Protein AF-A0ABD3W4B6-F1 (afdb_monomer_lite)

Sequence (86 aa):
MEYLAVYLTEVQVTAIDIIMEYLEVYLTEVRVTAIDIIME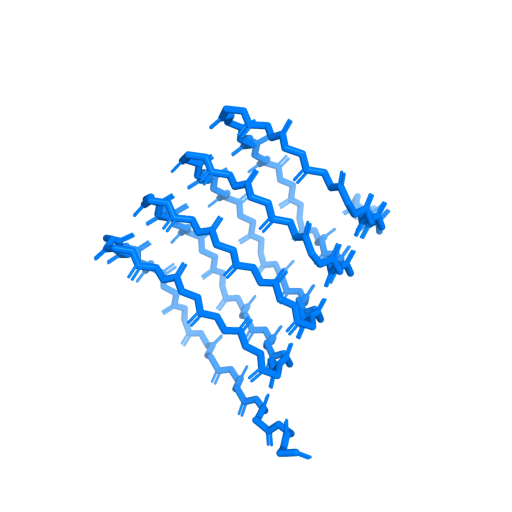YLAVYLTELRVTAIDIIMEYLAVHLTELRVTDIDIIMEYLAVYLTE

Radius of gyration: 11.94 Å; chains: 1; bounding box: 30×32×28 Å

Foldseek 3Di:
DDEDEEEDACEEDAEAEDDDAYYEYEYHNYEYAEYEEEYAEYEYEYAEYAYAEYDYEYAYYAYEYAYYHYNYYDYHYNYDHYHYDD

Secondary structure (DSSP, 8-state):
--EEEEEEES-EEEEEEEEEEEEEEEEESEEEEEEEEEEEEEEEEEEEEEEEEEEEEEEEEEEEEEEEEEEEEEEEEEEEEEEE--

Organism: Sinanodonta woodiana (NCBI:txid1069815)

Structure (mmCIF, N/CA/C/O backbone):
data_AF-A0ABD3W4B6-F1
#
_entry.id   AF-A0ABD3W4B6-F1
#
loop_
_atom_site.group_PDB
_atom_site.id
_atom_site.type_symbol
_atom_site.label_atom_id
_atom_site.label_alt_id
_atom_site.label_comp_id
_atom_site.label_asym_id
_atom_site.label_entity_id
_atom_site.label_seq_id
_atom_site.pdbx_PDB_ins_code
_atom_site.Cartn_x
_atom_site.Cartn_y
_atom_site.Cartn_z
_atom_site.occupancy
_atom_site.B_iso_or_equiv
_atom_site.auth_seq_id
_atom_site.auth_comp_id
_atom_site.auth_asym_id
_atom_site.auth_atom_id
_atom_site.pdbx_PDB_model_num
ATOM 1 N N . MET A 1 1 ? 9.022 20.230 -3.641 1.00 61.19 1 MET A N 1
ATOM 2 C CA . MET A 1 1 ? 8.006 19.793 -2.672 1.00 61.19 1 MET A CA 1
ATOM 3 C C . MET A 1 1 ? 6.658 19.700 -3.348 1.00 61.19 1 MET A C 1
ATOM 5 O O . MET A 1 1 ? 5.824 20.601 -3.266 1.00 61.19 1 MET A O 1
ATOM 9 N N . GLU A 1 2 ? 6.507 18.606 -4.083 1.00 80.69 2 GLU A N 1
ATOM 10 C CA . GLU A 1 2 ? 5.233 18.157 -4.631 1.00 80.69 2 GLU A CA 1
ATOM 11 C C . GLU A 1 2 ? 4.615 17.200 -3.610 1.00 80.69 2 GLU A C 1
ATOM 13 O O . GLU A 1 2 ? 5.237 16.216 -3.217 1.00 80.69 2 GLU A O 1
ATOM 18 N N . TYR A 1 3 ? 3.417 17.533 -3.137 1.00 88.75 3 TYR A N 1
ATOM 19 C CA . TYR A 1 3 ? 2.645 16.711 -2.211 1.00 88.75 3 TYR A CA 1
ATOM 20 C C . TYR A 1 3 ? 1.299 16.395 -2.850 1.00 88.75 3 TYR A C 1
ATOM 22 O O . TYR A 1 3 ? 0.651 17.282 -3.415 1.00 88.75 3 TYR A O 1
ATOM 30 N N . LEU A 1 4 ? 0.873 15.143 -2.728 1.00 90.88 4 LEU A N 1
ATOM 31 C CA . LEU A 1 4 ? -0.419 14.667 -3.197 1.00 90.88 4 LEU A CA 1
ATOM 32 C C . LEU A 1 4 ? -1.080 13.861 -2.087 1.00 90.88 4 LEU A C 1
ATOM 34 O O . LEU A 1 4 ? -0.453 13.009 -1.464 1.00 90.88 4 LEU A O 1
ATOM 38 N N . ALA A 1 5 ? -2.371 14.110 -1.897 1.00 92.94 5 ALA A N 1
ATOM 39 C CA . ALA A 1 5 ? -3.237 13.252 -1.110 1.00 92.94 5 ALA A CA 1
ATOM 40 C C . ALA A 1 5 ? -4.234 12.563 -2.047 1.00 92.94 5 ALA A C 1
ATOM 42 O O . ALA A 1 5 ? -4.919 13.230 -2.828 1.00 92.94 5 ALA A O 1
ATOM 43 N N . VAL A 1 6 ? -4.321 11.238 -1.965 1.00 90.06 6 VAL A N 1
ATOM 44 C CA . VAL A 1 6 ? -5.212 10.410 -2.782 1.00 90.06 6 VAL A CA 1
ATOM 45 C C . VAL A 1 6 ? -6.231 9.719 -1.884 1.00 90.06 6 VAL A C 1
ATOM 47 O O . VAL A 1 6 ? -5.871 9.071 -0.906 1.00 90.06 6 VAL A O 1
ATOM 50 N N . TYR A 1 7 ? -7.506 9.825 -2.254 1.00 93.38 7 TYR A N 1
ATOM 51 C CA . TYR A 1 7 ? -8.622 9.182 -1.564 1.00 93.38 7 TYR A CA 1
ATOM 52 C C . TYR A 1 7 ? -9.369 8.306 -2.561 1.00 93.38 7 TYR A C 1
ATOM 54 O O . TYR A 1 7 ? -9.907 8.819 -3.544 1.00 93.38 7 TYR A O 1
ATOM 62 N N . LEU A 1 8 ? -9.396 6.996 -2.322 1.00 89.06 8 LEU A N 1
ATOM 63 C CA . LEU A 1 8 ? -10.100 6.039 -3.170 1.00 89.06 8 LEU A CA 1
ATOM 64 C C . LEU A 1 8 ? -11.055 5.200 -2.326 1.00 89.06 8 LEU A C 1
ATOM 66 O O . LEU A 1 8 ? -10.685 4.639 -1.295 1.00 89.06 8 LEU A O 1
ATOM 70 N N . THR A 1 9 ? -12.283 5.081 -2.811 1.00 93.31 9 THR A N 1
ATOM 71 C CA . THR A 1 9 ? -13.331 4.265 -2.201 1.00 93.31 9 THR A CA 1
ATOM 72 C C . THR A 1 9 ? -13.966 3.414 -3.289 1.00 93.31 9 THR A C 1
ATOM 74 O O . THR A 1 9 ? -14.312 3.947 -4.342 1.00 93.31 9 THR A O 1
ATOM 77 N N . GLU A 1 10 ? -14.086 2.106 -3.050 1.00 94.25 10 GLU A N 1
ATOM 78 C CA . GLU A 1 10 ? -14.730 1.151 -3.969 1.00 94.25 10 GLU A CA 1
ATOM 79 C C . GLU A 1 10 ? -14.105 1.139 -5.381 1.00 94.25 10 GLU A C 1
ATOM 81 O O . GLU A 1 10 ? -14.786 1.055 -6.406 1.00 94.25 10 GLU A O 1
ATOM 86 N N . VAL A 1 11 ? -12.775 1.229 -5.453 1.00 90.62 11 VAL A N 1
ATOM 87 C CA . VAL A 1 11 ? -12.048 1.327 -6.726 1.00 90.62 11 VAL A CA 1
ATOM 88 C C . VAL A 1 11 ? -11.531 -0.033 -7.182 1.00 90.62 11 VAL A C 1
ATOM 90 O O . VAL A 1 11 ? -10.938 -0.790 -6.413 1.00 90.62 11 VAL A O 1
ATOM 93 N N . GLN A 1 12 ? -11.703 -0.316 -8.475 1.00 94.00 12 GLN A N 1
ATOM 94 C CA . GLN A 1 12 ? -11.044 -1.426 -9.158 1.00 94.00 12 GLN A CA 1
ATOM 95 C C . GLN A 1 12 ? -10.241 -0.890 -10.336 1.00 94.00 12 GLN A C 1
ATOM 97 O O . GLN A 1 12 ? -10.806 -0.355 -11.290 1.00 94.00 12 GLN A O 1
ATOM 102 N N . VAL A 1 13 ? -8.923 -1.041 -10.271 1.00 91.75 13 VAL A N 1
ATOM 103 C CA . VAL A 1 13 ? -8.009 -0.623 -11.337 1.00 91.75 13 VAL A CA 1
ATOM 104 C C . VAL A 1 13 ? -7.032 -1.739 -11.661 1.00 91.75 13 VAL A C 1
ATOM 106 O O . VAL A 1 13 ? -6.765 -2.626 -10.853 1.00 91.75 13 VAL A O 1
ATOM 109 N N . THR A 1 14 ? -6.516 -1.734 -12.886 1.00 95.31 14 THR A N 1
ATOM 110 C CA . THR A 1 14 ? -5.520 -2.730 -13.292 1.00 95.31 14 THR A CA 1
ATOM 111 C C . THR A 1 14 ? -4.149 -2.378 -12.729 1.00 95.31 14 THR A C 1
ATOM 113 O O . THR A 1 14 ? -3.530 -3.221 -12.090 1.00 95.31 14 THR A O 1
ATOM 116 N N . ALA A 1 15 ? -3.710 -1.135 -12.902 1.00 92.62 15 ALA A N 1
ATOM 117 C CA . ALA A 1 15 ? -2.386 -0.693 -12.490 1.00 92.62 15 ALA A CA 1
ATOM 118 C C . ALA A 1 15 ? -2.439 0.695 -11.843 1.00 92.62 15 ALA A C 1
ATOM 120 O O . ALA A 1 15 ? -3.328 1.493 -12.160 1.00 92.62 15 ALA A O 1
ATOM 121 N N . ILE A 1 16 ? -1.485 0.953 -10.953 1.00 91.06 16 ILE A N 1
ATOM 122 C CA . ILE A 1 16 ? -1.180 2.264 -10.381 1.00 91.06 16 ILE A CA 1
ATOM 123 C C . ILE A 1 16 ? 0.333 2.448 -10.476 1.00 91.06 16 ILE A C 1
ATOM 125 O O . ILE A 1 16 ? 1.060 1.643 -9.904 1.00 91.06 16 ILE A O 1
ATOM 129 N N . ASP A 1 17 ? 0.762 3.528 -11.130 1.00 93.25 17 ASP A N 1
ATOM 130 C CA . ASP A 1 17 ? 2.171 3.905 -11.260 1.00 93.25 17 ASP A CA 1
ATOM 131 C C . ASP A 1 17 ? 2.358 5.320 -10.700 1.00 93.25 17 ASP A C 1
ATOM 133 O O . ASP A 1 17 ? 1.654 6.249 -11.117 1.00 93.25 17 ASP A O 1
ATOM 137 N N . ILE A 1 18 ? 3.273 5.500 -9.744 1.00 90.81 18 ILE A N 1
ATOM 138 C CA . ILE A 1 18 ? 3.493 6.797 -9.087 1.00 90.81 18 ILE A CA 1
ATOM 139 C C . ILE A 1 18 ? 4.986 7.100 -8.948 1.00 90.81 18 ILE A C 1
ATOM 141 O O . ILE A 1 18 ? 5.748 6.297 -8.421 1.00 90.81 18 ILE A O 1
ATOM 145 N N . ILE A 1 19 ? 5.380 8.313 -9.352 1.00 93.00 19 ILE A N 1
ATOM 146 C CA . ILE A 1 19 ? 6.715 8.875 -9.116 1.00 93.00 19 ILE A CA 1
ATOM 147 C C . ILE A 1 19 ? 6.549 10.290 -8.562 1.00 93.00 19 ILE A C 1
ATOM 149 O O . ILE A 1 19 ? 6.092 11.172 -9.289 1.00 93.00 19 ILE A O 1
ATOM 153 N N . MET A 1 20 ? 6.888 10.510 -7.290 1.00 89.88 20 MET A N 1
ATOM 154 C CA . MET A 1 20 ? 6.806 11.831 -6.646 1.00 89.88 20 MET A CA 1
ATOM 155 C C . MET A 1 20 ? 7.571 11.882 -5.314 1.00 89.88 20 MET A C 1
ATOM 157 O O . MET A 1 20 ? 8.020 10.856 -4.837 1.00 89.88 20 MET A O 1
ATOM 161 N N . GLU A 1 21 ? 7.717 13.054 -4.688 1.00 92.06 21 GLU A N 1
ATOM 162 C CA . GLU A 1 21 ? 8.432 13.170 -3.401 1.00 92.06 21 GLU A CA 1
ATOM 163 C C . GLU A 1 21 ? 7.581 12.675 -2.211 1.00 92.06 21 GLU A C 1
ATOM 165 O O . GLU A 1 21 ? 8.018 11.797 -1.468 1.00 92.06 21 GLU A O 1
ATOM 170 N N . TYR A 1 22 ? 6.358 13.204 -2.046 1.00 93.75 22 TYR A N 1
ATOM 171 C CA . TYR A 1 22 ? 5.504 12.938 -0.877 1.00 93.75 22 TYR A CA 1
ATOM 172 C C . TYR A 1 22 ? 4.091 12.515 -1.276 1.00 93.75 22 TYR A C 1
ATOM 174 O O . TYR A 1 22 ? 3.351 13.306 -1.867 1.00 93.75 22 TYR A O 1
ATOM 182 N N . LEU A 1 23 ? 3.676 11.315 -0.870 1.00 92.38 23 LEU A N 1
ATOM 183 C CA . LEU A 1 23 ? 2.320 10.820 -1.093 1.00 92.38 23 LEU A CA 1
ATOM 184 C C . LEU A 1 23 ? 1.645 10.406 0.213 1.00 92.38 23 LEU A C 1
ATOM 186 O O . LEU A 1 23 ? 2.208 9.692 1.04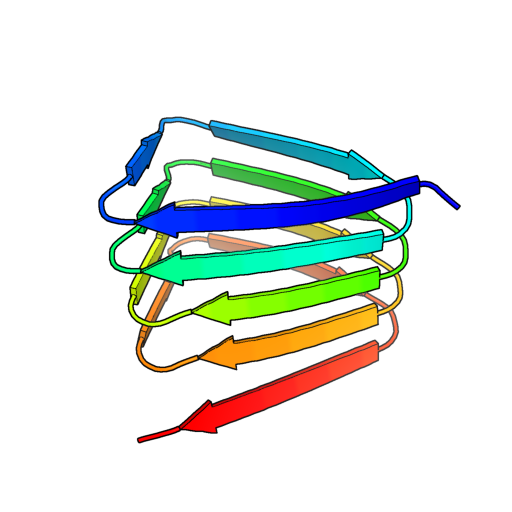3 1.00 92.38 23 LEU A O 1
ATOM 190 N N . GLU A 1 24 ? 0.384 10.800 0.340 1.00 94.50 24 GLU A N 1
ATOM 191 C CA . GLU A 1 24 ? -0.520 10.292 1.361 1.00 94.50 24 GLU A CA 1
ATOM 192 C C . GLU A 1 24 ? -1.733 9.623 0.708 1.00 94.50 24 GLU A C 1
ATOM 194 O O . GLU A 1 24 ? -2.379 10.197 -0.171 1.00 94.50 24 GLU A O 1
ATOM 199 N N . VAL A 1 25 ? -2.043 8.393 1.114 1.00 91.25 25 VAL A N 1
ATOM 200 C CA . VAL A 1 25 ? -3.078 7.570 0.482 1.00 91.25 25 VAL A CA 1
ATOM 201 C C . VAL A 1 25 ? -4.077 7.071 1.512 1.00 91.25 25 VAL A C 1
ATOM 203 O O . VAL A 1 25 ? -3.703 6.473 2.517 1.00 91.25 25 VAL A O 1
ATOM 206 N N . TYR A 1 26 ? -5.359 7.236 1.203 1.00 93.44 26 TYR A N 1
ATOM 207 C CA . TYR A 1 26 ? -6.483 6.703 1.961 1.00 93.44 26 TYR A CA 1
ATOM 208 C C . TYR A 1 26 ? -7.302 5.773 1.065 1.00 93.44 26 TYR A C 1
ATOM 210 O O . TYR A 1 26 ? -7.921 6.234 0.102 1.00 93.44 26 TYR A O 1
ATOM 218 N N . LEU A 1 27 ? -7.303 4.469 1.360 1.00 89.38 27 LEU A N 1
ATOM 219 C CA . LEU A 1 27 ? -8.026 3.465 0.574 1.00 89.38 27 LEU A CA 1
ATOM 220 C C . LEU A 1 27 ? -9.081 2.735 1.409 1.00 89.38 27 LEU A C 1
ATOM 222 O O . LEU A 1 27 ? -8.799 2.177 2.474 1.00 89.38 27 LEU A O 1
ATOM 226 N N . THR A 1 28 ? -10.282 2.645 0.849 1.00 93.56 28 THR A N 1
ATOM 227 C CA . THR A 1 28 ? -11.380 1.829 1.372 1.00 93.56 28 THR A CA 1
ATOM 228 C C . THR A 1 28 ? -11.904 0.922 0.263 1.00 93.56 28 THR A C 1
ATOM 230 O O . THR A 1 28 ? -12.327 1.406 -0.784 1.00 93.56 28 THR A O 1
ATOM 233 N N . GLU A 1 29 ? -11.869 -0.393 0.486 1.00 92.50 29 GLU A N 1
ATOM 234 C CA . GLU A 1 29 ? -12.346 -1.415 -0.460 1.00 92.50 29 GLU A CA 1
ATOM 235 C C . GLU A 1 29 ? -11.731 -1.306 -1.866 1.00 92.50 29 GLU A C 1
ATOM 237 O O . GLU A 1 29 ? -12.426 -1.268 -2.885 1.00 92.50 29 GLU A O 1
ATOM 242 N N . VAL A 1 30 ? -10.401 -1.262 -1.938 1.00 90.94 30 VAL A N 1
ATOM 243 C CA . VAL A 1 30 ? -9.684 -1.089 -3.207 1.00 90.94 30 VAL A CA 1
ATOM 244 C C . VAL A 1 30 ? -9.116 -2.413 -3.708 1.00 90.94 30 VAL A C 1
ATOM 246 O O . VAL A 1 30 ? -8.563 -3.210 -2.946 1.00 90.94 30 VAL A O 1
ATOM 249 N N . ARG A 1 31 ? -9.250 -2.660 -5.017 1.00 93.19 31 ARG A N 1
ATOM 250 C CA . ARG A 1 31 ? -8.639 -3.803 -5.705 1.00 93.19 31 ARG A CA 1
ATOM 251 C C . ARG A 1 31 ? -7.758 -3.331 -6.848 1.00 93.19 31 ARG A C 1
ATOM 253 O O . ARG A 1 31 ? -8.226 -2.640 -7.752 1.00 93.19 31 ARG A O 1
ATOM 260 N N . VAL A 1 32 ? -6.503 -3.751 -6.820 1.00 92.75 32 VAL A N 1
ATOM 261 C CA . VAL A 1 32 ? -5.506 -3.410 -7.834 1.00 92.75 32 VAL A CA 1
ATOM 262 C C . VAL A 1 32 ? -4.827 -4.685 -8.318 1.00 92.75 32 VAL A C 1
ATOM 264 O O . VAL A 1 32 ? -4.672 -5.633 -7.554 1.00 92.75 32 VAL A O 1
ATOM 267 N N . THR A 1 33 ? -4.441 -4.770 -9.590 1.00 95.25 33 THR A N 1
ATOM 268 C CA . THR A 1 33 ? -3.618 -5.913 -10.023 1.00 95.25 33 THR A CA 1
ATOM 269 C C . THR A 1 33 ? -2.156 -5.653 -9.683 1.00 95.25 33 THR A C 1
ATOM 271 O O . THR A 1 33 ? -1.571 -6.449 -8.954 1.00 95.25 33 THR A O 1
ATOM 274 N N . ALA A 1 34 ? -1.604 -4.526 -10.129 1.00 94.38 34 ALA A N 1
ATOM 275 C CA . ALA A 1 34 ? -0.212 -4.151 -9.890 1.00 94.38 34 ALA A CA 1
ATOM 276 C C . ALA A 1 34 ? -0.078 -2.712 -9.369 1.00 94.38 34 ALA A C 1
ATOM 278 O O . ALA A 1 34 ? -0.803 -1.821 -9.815 1.00 94.38 34 ALA A O 1
ATOM 279 N N . ILE A 1 35 ? 0.847 -2.498 -8.439 1.00 93.00 35 ILE A N 1
ATOM 280 C CA . ILE A 1 35 ? 1.244 -1.179 -7.939 1.00 93.00 35 ILE A CA 1
ATOM 281 C C . ILE A 1 35 ? 2.760 -1.056 -8.096 1.00 93.00 35 ILE A C 1
ATOM 283 O O . ILE A 1 35 ? 3.467 -1.939 -7.613 1.00 93.00 35 ILE A O 1
ATOM 287 N N . ASP A 1 36 ? 3.219 0.025 -8.725 1.00 94.75 36 ASP A N 1
ATOM 288 C CA . ASP A 1 36 ? 4.630 0.414 -8.829 1.00 94.75 36 ASP A CA 1
ATOM 289 C C . ASP A 1 36 ? 4.801 1.855 -8.312 1.00 94.75 36 ASP A C 1
ATOM 291 O O . ASP A 1 36 ? 4.116 2.786 -8.759 1.00 94.75 36 ASP A O 1
ATOM 295 N N . ILE A 1 37 ? 5.648 2.041 -7.298 1.00 92.06 37 ILE A N 1
ATOM 296 C CA . ILE A 1 37 ? 5.828 3.331 -6.625 1.00 92.06 37 ILE A CA 1
ATOM 297 C C . ILE A 1 37 ? 7.314 3.640 -6.422 1.00 92.06 37 ILE A C 1
ATOM 299 O O . ILE A 1 37 ? 8.055 2.851 -5.841 1.00 92.06 37 ILE A O 1
ATOM 303 N N . ILE A 1 38 ? 7.720 4.859 -6.791 1.00 93.81 38 ILE A N 1
ATOM 304 C CA . ILE A 1 38 ? 9.035 5.425 -6.462 1.00 93.81 38 ILE A CA 1
ATOM 305 C C . ILE A 1 38 ? 8.851 6.788 -5.781 1.00 93.81 38 ILE A C 1
ATOM 307 O O . ILE A 1 38 ? 8.348 7.724 -6.409 1.00 93.81 38 ILE A O 1
ATOM 311 N N . MET A 1 39 ? 9.257 6.925 -4.512 1.00 91.62 39 MET A N 1
ATOM 312 C CA . MET A 1 39 ? 9.125 8.190 -3.763 1.00 91.62 39 MET A CA 1
ATOM 313 C C . MET A 1 39 ? 10.005 8.313 -2.526 1.00 91.62 39 MET A C 1
ATOM 315 O O . MET A 1 39 ? 10.559 7.331 -2.067 1.00 91.62 39 MET A O 1
ATOM 319 N N . GLU A 1 40 ? 10.120 9.506 -1.941 1.00 93.94 40 GLU A N 1
ATOM 320 C CA . GLU A 1 40 ? 10.842 9.672 -0.670 1.00 93.94 40 GLU A CA 1
ATOM 321 C C . GLU A 1 40 ? 9.973 9.233 0.514 1.00 93.94 40 GLU A C 1
ATOM 323 O O . GLU A 1 40 ? 10.412 8.448 1.355 1.00 93.94 40 GLU A O 1
ATOM 328 N N . TYR A 1 41 ? 8.722 9.701 0.569 1.00 94.00 41 TYR A N 1
ATOM 329 C CA . TYR A 1 41 ? 7.834 9.464 1.705 1.00 94.00 41 TYR A CA 1
ATOM 330 C C . TYR A 1 41 ? 6.439 9.009 1.281 1.00 94.00 41 TYR A C 1
ATOM 332 O O . TYR A 1 41 ? 5.750 9.689 0.514 1.00 94.00 41 TYR A O 1
ATOM 340 N N . LEU A 1 42 ? 5.991 7.909 1.886 1.00 92.06 42 LEU A N 1
ATOM 341 C CA . LEU A 1 42 ? 4.652 7.363 1.722 1.00 92.06 42 LEU A CA 1
ATOM 342 C C . LEU A 1 42 ? 3.958 7.182 3.076 1.00 92.06 42 LEU A C 1
ATOM 344 O O . LEU A 1 42 ? 4.445 6.464 3.952 1.00 92.06 42 LEU A O 1
ATOM 348 N N . ALA A 1 43 ? 2.774 7.775 3.224 1.00 93.25 43 ALA A N 1
ATOM 349 C CA . ALA A 1 43 ? 1.833 7.447 4.291 1.00 93.25 43 ALA A CA 1
ATOM 350 C C . ALA A 1 43 ? 0.582 6.783 3.707 1.00 93.25 43 ALA A C 1
ATOM 352 O O . ALA A 1 43 ? -0.047 7.317 2.796 1.00 93.25 43 ALA A O 1
ATOM 353 N N . VAL A 1 44 ? 0.203 5.620 4.235 1.00 90.06 44 VAL A N 1
ATOM 354 C CA . VAL A 1 44 ? -0.939 4.843 3.742 1.00 90.06 44 VAL A CA 1
ATOM 355 C C . VAL A 1 44 ? -1.893 4.511 4.881 1.00 90.06 44 VAL A C 1
ATOM 357 O O . VAL A 1 44 ? -1.483 3.989 5.917 1.00 90.06 44 VAL A O 1
ATOM 360 N N . TYR A 1 45 ? -3.178 4.756 4.655 1.00 93.00 45 TYR A N 1
ATOM 361 C CA . TYR A 1 45 ? -4.287 4.392 5.526 1.00 93.00 45 TYR A CA 1
ATOM 362 C C . TYR A 1 45 ? -5.245 3.482 4.757 1.00 93.00 45 TYR A C 1
ATOM 364 O O . TYR A 1 45 ? -5.887 3.914 3.798 1.00 93.00 45 TYR A O 1
ATOM 372 N N . LEU A 1 46 ? -5.327 2.213 5.155 1.00 86.56 46 LEU A N 1
ATOM 373 C CA . LEU A 1 46 ? -6.083 1.180 4.448 1.00 86.56 46 LEU A CA 1
ATOM 374 C C . LEU A 1 46 ? -7.119 0.536 5.364 1.00 86.56 46 LEU A C 1
ATOM 376 O O . LEU A 1 46 ? -6.778 -0.022 6.406 1.00 86.56 46 LEU A O 1
ATOM 380 N N . THR A 1 47 ? -8.374 0.528 4.921 1.00 89.12 47 THR A N 1
ATOM 381 C CA . THR A 1 47 ? -9.411 -0.321 5.525 1.00 89.12 47 THR A CA 1
ATOM 382 C C . THR A 1 47 ? -9.408 -1.710 4.892 1.00 89.12 47 THR A C 1
ATOM 384 O O . THR A 1 47 ? -9.290 -2.705 5.594 1.00 89.12 47 THR A O 1
ATOM 387 N N . GLU A 1 48 ? -9.475 -1.779 3.560 1.00 88.44 48 GLU A N 1
ATOM 388 C CA . GLU A 1 48 ? -9.323 -3.026 2.806 1.00 88.44 48 GLU A CA 1
ATOM 389 C C . GLU A 1 48 ? -8.605 -2.731 1.486 1.00 88.44 48 GLU A C 1
ATOM 3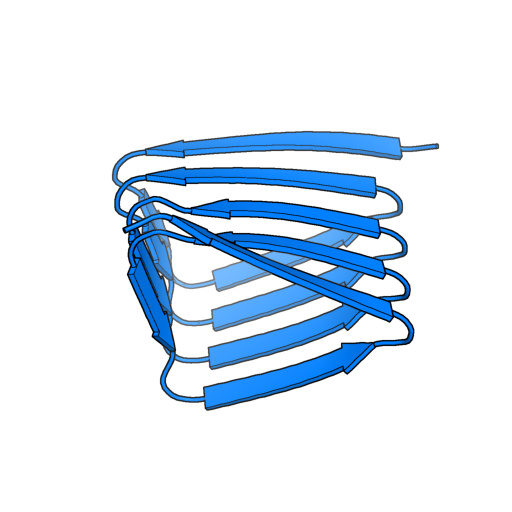91 O O . GLU A 1 48 ? -9.108 -1.971 0.652 1.00 88.44 48 GLU A O 1
ATOM 396 N N . LEU A 1 49 ? -7.444 -3.356 1.285 1.00 86.19 49 LEU A N 1
ATOM 397 C CA . LEU A 1 49 ? -6.734 -3.371 0.006 1.00 86.19 49 LEU A CA 1
ATOM 398 C C . LEU A 1 49 ? -6.474 -4.813 -0.430 1.00 86.19 49 LEU A C 1
ATOM 400 O O . LEU A 1 49 ? -5.917 -5.617 0.323 1.00 86.19 49 LEU A O 1
ATOM 404 N N . ARG A 1 50 ? -6.833 -5.129 -1.677 1.00 90.69 50 ARG A N 1
ATOM 405 C CA . ARG A 1 50 ? -6.418 -6.363 -2.351 1.00 90.69 50 ARG A CA 1
ATOM 406 C C . ARG A 1 50 ? -5.549 -6.025 -3.540 1.00 90.69 50 ARG A C 1
ATOM 408 O O . ARG A 1 50 ? -5.989 -5.316 -4.443 1.00 90.69 50 ARG A O 1
ATOM 415 N N . VAL A 1 51 ? -4.356 -6.588 -3.565 1.00 90.75 51 VAL A N 1
ATOM 416 C CA . VAL A 1 51 ? -3.423 -6.409 -4.667 1.00 90.75 51 VAL A CA 1
ATOM 417 C C . VAL A 1 51 ? -2.794 -7.735 -5.057 1.00 90.75 51 VAL A C 1
ATOM 419 O O . VAL A 1 51 ? -2.608 -8.620 -4.218 1.00 90.75 51 VAL A O 1
ATOM 422 N N . THR A 1 52 ? -2.497 -7.900 -6.343 1.00 94.81 52 THR A N 1
ATOM 423 C CA . THR A 1 52 ? -1.755 -9.085 -6.782 1.00 94.81 52 THR A CA 1
ATOM 424 C C . THR A 1 52 ? -0.266 -8.854 -6.571 1.00 94.81 52 THR A C 1
ATOM 426 O O . THR A 1 52 ? 0.338 -9.606 -5.818 1.00 94.81 52 THR A O 1
ATOM 429 N N . ALA A 1 53 ? 0.286 -7.782 -7.139 1.00 93.69 53 ALA A N 1
ATOM 430 C CA . ALA A 1 53 ? 1.702 -7.449 -7.046 1.00 93.69 53 ALA A CA 1
ATOM 431 C C . ALA A 1 53 ? 1.924 -6.010 -6.557 1.00 93.69 53 ALA A C 1
ATOM 433 O O . ALA A 1 53 ? 1.237 -5.088 -7.005 1.00 93.69 53 ALA A O 1
ATOM 434 N N . ILE A 1 54 ? 2.892 -5.833 -5.662 1.00 92.06 54 ILE A N 1
ATOM 435 C CA . ILE A 1 54 ? 3.419 -4.533 -5.234 1.00 92.06 54 ILE A CA 1
ATOM 436 C C . ILE A 1 54 ? 4.927 -4.514 -5.493 1.00 92.06 54 ILE A C 1
ATOM 438 O O . ILE A 1 54 ? 5.616 -5.425 -5.038 1.00 92.06 54 ILE A O 1
ATOM 442 N N . ASP A 1 55 ? 5.406 -3.458 -6.147 1.00 94.56 55 ASP A N 1
ATOM 443 C CA . ASP A 1 55 ? 6.813 -3.054 -6.204 1.00 94.56 55 ASP A CA 1
ATOM 444 C C . ASP A 1 55 ? 6.932 -1.614 -5.677 1.00 94.56 55 ASP A C 1
ATOM 446 O O . ASP A 1 55 ? 6.196 -0.725 -6.119 1.00 94.56 55 ASP A O 1
ATOM 450 N N . ILE A 1 56 ? 7.772 -1.380 -4.664 1.00 91.69 56 ILE A N 1
ATOM 451 C CA . ILE A 1 56 ? 7.977 -0.033 -4.116 1.00 91.69 56 ILE A CA 1
ATOM 452 C C . ILE A 1 56 ? 9.443 0.225 -3.794 1.00 91.69 56 ILE A C 1
ATOM 454 O O . ILE A 1 56 ? 10.084 -0.535 -3.067 1.00 91.69 56 ILE A O 1
ATOM 458 N N . ILE A 1 57 ? 9.929 1.387 -4.225 1.00 94.56 57 ILE A N 1
ATOM 459 C CA . ILE A 1 57 ? 11.212 1.954 -3.818 1.00 94.56 57 ILE A CA 1
ATOM 460 C C . ILE A 1 57 ? 10.955 3.273 -3.091 1.00 94.56 57 ILE A C 1
ATOM 462 O O . ILE A 1 57 ? 10.468 4.232 -3.693 1.00 94.56 57 ILE A O 1
ATOM 466 N N . MET A 1 58 ? 11.290 3.345 -1.800 1.00 93.38 58 MET A N 1
ATOM 467 C CA . MET A 1 58 ? 11.136 4.589 -1.038 1.00 93.38 58 MET A CA 1
ATOM 468 C C . MET A 1 58 ? 12.034 4.718 0.183 1.00 93.38 58 MET A C 1
ATOM 470 O O . MET A 1 58 ? 12.477 3.721 0.732 1.00 93.38 58 MET A O 1
ATOM 474 N N . GLU A 1 59 ? 12.272 5.934 0.672 1.00 94.06 59 GLU A N 1
ATOM 475 C CA . GLU A 1 59 ? 13.053 6.116 1.904 1.00 94.06 59 GLU A CA 1
ATOM 476 C C . GLU A 1 59 ? 12.213 5.777 3.146 1.00 94.06 59 GLU A C 1
ATOM 478 O O . GLU A 1 59 ? 12.642 4.999 4.004 1.00 94.06 59 GLU A O 1
ATOM 483 N N . TYR A 1 60 ? 10.985 6.296 3.218 1.00 93.69 60 TYR A N 1
ATOM 484 C CA . TYR A 1 60 ? 10.123 6.206 4.396 1.00 93.69 60 TYR A CA 1
ATOM 485 C C . TYR A 1 60 ? 8.716 5.707 4.060 1.00 93.69 60 TYR A C 1
ATOM 487 O O . TYR A 1 60 ? 8.019 6.293 3.232 1.00 93.69 60 TYR A O 1
ATOM 495 N N . LEU A 1 61 ? 8.256 4.688 4.795 1.00 90.75 61 LEU A N 1
ATOM 496 C CA . LEU A 1 61 ? 6.871 4.210 4.754 1.00 90.75 61 LEU A CA 1
ATOM 497 C C . LEU A 1 61 ? 6.235 4.220 6.144 1.00 90.75 61 LEU A C 1
ATOM 499 O O . LEU A 1 61 ? 6.747 3.598 7.081 1.00 90.75 61 LEU A O 1
ATOM 503 N N . ALA A 1 62 ? 5.061 4.837 6.240 1.00 92.38 62 ALA A N 1
ATOM 504 C CA . ALA A 1 62 ? 4.147 4.699 7.364 1.00 92.38 62 ALA A CA 1
ATOM 505 C C . ALA A 1 62 ? 2.834 4.061 6.896 1.00 92.38 62 ALA A C 1
ATOM 507 O O . ALA A 1 62 ? 2.155 4.598 6.024 1.00 92.38 62 ALA A O 1
ATOM 508 N N . VAL A 1 63 ? 2.445 2.931 7.490 1.00 87.62 63 VAL A N 1
ATOM 509 C CA . VAL A 1 63 ? 1.227 2.205 7.099 1.00 87.62 63 VAL A CA 1
ATOM 510 C C . VAL A 1 63 ? 0.302 2.005 8.289 1.00 87.62 63 VAL A C 1
ATOM 512 O O . VAL A 1 63 ? 0.729 1.526 9.338 1.00 87.62 63 VAL A O 1
ATOM 515 N N . HIS A 1 64 ? -0.975 2.313 8.094 1.00 90.94 64 HIS A N 1
ATOM 516 C CA . HIS A 1 64 ? -2.075 1.975 8.988 1.00 90.94 64 HIS A CA 1
ATOM 517 C C . HIS A 1 64 ? -3.028 1.041 8.246 1.00 90.94 64 HIS A C 1
ATOM 519 O O . HIS A 1 64 ? -3.532 1.398 7.181 1.00 90.94 64 HIS A O 1
ATOM 525 N N . LEU A 1 65 ? -3.246 -0.158 8.784 1.00 82.19 65 LEU A N 1
ATOM 526 C CA . LEU A 1 65 ? -3.999 -1.217 8.110 1.00 82.19 65 LEU A CA 1
ATOM 527 C C . LEU A 1 65 ? -5.045 -1.826 9.043 1.00 82.19 65 LEU A C 1
ATOM 529 O O . LEU A 1 65 ? -4.730 -2.158 10.189 1.00 82.19 65 LEU A O 1
ATOM 533 N N . THR A 1 66 ? -6.240 -2.065 8.503 1.00 86.81 66 THR A N 1
ATOM 534 C CA . THR A 1 66 ? -7.209 -3.023 9.059 1.00 86.81 66 THR A CA 1
ATOM 535 C C . THR A 1 66 ? -7.102 -4.361 8.326 1.00 86.81 66 THR A C 1
ATOM 537 O O . THR A 1 66 ? -6.748 -5.368 8.933 1.00 86.81 66 THR A O 1
ATOM 540 N N . GLU A 1 67 ? -7.306 -4.380 7.003 1.00 85.00 67 GLU A N 1
ATOM 541 C CA . GLU A 1 67 ? -7.110 -5.573 6.172 1.00 85.00 67 GLU A CA 1
ATOM 542 C C . GLU A 1 67 ? -6.247 -5.294 4.931 1.00 85.00 67 GLU A C 1
ATOM 544 O O . GLU A 1 67 ? -6.518 -4.395 4.131 1.00 85.00 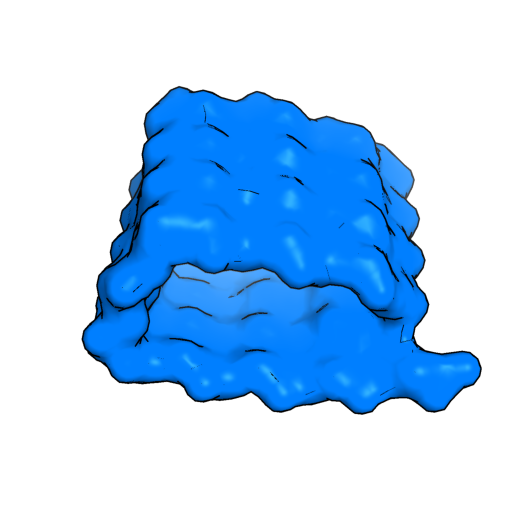67 GLU A O 1
ATOM 549 N N . LEU A 1 68 ? -5.228 -6.133 4.726 1.00 83.88 68 LEU A N 1
ATOM 550 C CA . LEU A 1 68 ? -4.364 -6.115 3.547 1.00 83.88 68 LEU A CA 1
ATOM 551 C C . LEU A 1 68 ? -4.201 -7.536 2.997 1.00 83.88 68 LEU A C 1
ATOM 553 O O . LEU A 1 68 ? -3.829 -8.456 3.725 1.00 83.88 68 LEU A O 1
ATOM 557 N N . ARG A 1 69 ? -4.450 -7.713 1.695 1.00 88.50 69 ARG A N 1
ATOM 558 C CA . ARG A 1 69 ? -4.175 -8.964 0.976 1.00 88.50 69 ARG A CA 1
ATOM 559 C C . ARG A 1 69 ? -3.272 -8.684 -0.213 1.00 88.50 69 ARG A C 1
ATOM 561 O O . ARG A 1 69 ? -3.689 -8.014 -1.155 1.00 88.50 69 ARG A O 1
ATOM 568 N N . VAL A 1 70 ? -2.067 -9.238 -0.162 1.00 88.69 70 VAL A N 1
ATOM 569 C CA . VAL A 1 70 ? -1.049 -9.146 -1.212 1.00 88.69 70 VAL A CA 1
ATOM 570 C C . VAL A 1 70 ? -0.631 -10.557 -1.597 1.00 88.69 70 VAL A C 1
ATOM 572 O O . VAL A 1 70 ? -0.506 -11.407 -0.714 1.00 88.69 70 VAL A O 1
ATOM 575 N N . THR A 1 71 ? -0.461 -10.818 -2.894 1.00 94.25 71 THR A N 1
ATOM 576 C CA . THR A 1 71 ? 0.078 -12.109 -3.355 1.00 94.25 71 THR A CA 1
ATOM 577 C C . THR A 1 71 ? 1.598 -12.048 -3.418 1.00 94.25 71 THR A C 1
ATOM 579 O O . THR A 1 71 ? 2.254 -12.852 -2.765 1.00 94.25 71 THR A O 1
ATOM 582 N N . ASP A 1 72 ? 2.131 -11.044 -4.114 1.00 92.56 72 ASP A N 1
ATOM 583 C CA . ASP A 1 72 ? 3.561 -10.820 -4.297 1.00 92.56 72 ASP A CA 1
ATOM 584 C C . ASP A 1 72 ? 3.930 -9.387 -3.891 1.00 92.56 72 ASP A C 1
ATOM 586 O O . ASP A 1 72 ? 3.228 -8.430 -4.232 1.00 92.56 72 ASP A O 1
ATOM 590 N N . ILE A 1 73 ? 5.019 -9.243 -3.136 1.00 90.69 73 ILE A N 1
ATOM 591 C CA . ILE A 1 73 ? 5.493 -7.956 -2.623 1.00 90.69 73 ILE A CA 1
ATOM 592 C C . ILE A 1 73 ? 7.014 -7.873 -2.730 1.00 90.69 73 ILE A C 1
ATOM 594 O O . ILE A 1 73 ? 7.719 -8.742 -2.216 1.00 90.69 73 ILE A O 1
ATOM 598 N N . ASP A 1 74 ? 7.496 -6.819 -3.379 1.00 93.62 74 ASP A N 1
ATOM 599 C CA . ASP A 1 74 ? 8.887 -6.381 -3.342 1.00 93.62 74 ASP A CA 1
ATOM 600 C C . ASP A 1 74 ? 8.922 -4.931 -2.852 1.00 93.62 74 ASP A C 1
ATOM 602 O O . ASP A 1 74 ? 8.183 -4.076 -3.338 1.00 93.62 74 ASP A O 1
ATOM 606 N N . ILE A 1 75 ? 9.702 -4.675 -1.804 1.00 90.19 75 ILE A N 1
ATOM 607 C CA . ILE A 1 75 ? 9.836 -3.340 -1.223 1.00 90.19 75 ILE A CA 1
ATOM 608 C C . ILE A 1 75 ? 11.294 -3.115 -0.856 1.00 90.19 75 ILE A C 1
ATOM 610 O O . ILE A 1 75 ? 11.860 -3.818 -0.012 1.00 90.19 75 ILE A O 1
ATOM 614 N N . ILE A 1 76 ? 11.867 -2.062 -1.428 1.00 93.94 76 ILE A N 1
ATOM 615 C CA . ILE A 1 76 ? 13.170 -1.529 -1.055 1.00 93.94 76 ILE A CA 1
ATOM 616 C C . ILE A 1 76 ? 12.938 -0.241 -0.282 1.00 93.94 76 ILE A C 1
ATOM 618 O O . ILE A 1 76 ? 12.404 0.731 -0.819 1.00 93.94 76 ILE A O 1
ATOM 622 N N . MET A 1 77 ? 13.350 -0.233 0.986 1.00 93.38 77 MET A N 1
ATOM 623 C CA . MET A 1 77 ? 13.174 0.941 1.827 1.00 93.38 77 MET A CA 1
ATOM 624 C C . MET A 1 77 ? 14.160 1.073 2.979 1.00 93.38 77 MET A C 1
ATOM 626 O O . MET A 1 77 ? 14.694 0.074 3.465 1.00 93.38 77 MET A O 1
ATOM 630 N N . GLU A 1 78 ? 14.369 2.310 3.436 1.00 93.88 78 GLU A N 1
ATOM 631 C CA . GLU A 1 78 ? 15.243 2.599 4.578 1.00 93.88 78 GLU A CA 1
ATOM 632 C C . GLU A 1 78 ? 14.507 2.483 5.920 1.00 93.88 78 GLU A C 1
ATOM 634 O O . GLU A 1 78 ? 15.038 1.894 6.865 1.00 93.88 78 GLU A O 1
ATOM 639 N N . TYR A 1 79 ? 13.278 3.002 6.015 1.00 92.50 79 TYR A N 1
ATOM 640 C CA . TYR A 1 79 ? 12.549 3.099 7.284 1.00 92.50 79 TYR A CA 1
ATOM 641 C C . TYR A 1 79 ? 11.077 2.716 7.178 1.00 92.50 79 TYR A C 1
ATOM 643 O O . TYR A 1 79 ? 10.304 3.352 6.463 1.00 92.50 79 TYR A O 1
ATOM 651 N N . LEU A 1 80 ? 10.673 1.726 7.981 1.00 90.44 80 LEU A N 1
ATOM 652 C CA . LEU A 1 80 ? 9.311 1.194 8.039 1.00 90.44 80 LEU A CA 1
ATOM 653 C C . LEU A 1 80 ? 8.649 1.418 9.401 1.00 90.44 80 LEU A C 1
ATOM 655 O O . LEU A 1 80 ? 9.178 0.998 10.431 1.00 90.44 80 LEU A O 1
ATOM 659 N N . ALA A 1 81 ? 7.444 1.989 9.385 1.00 90.88 81 ALA A N 1
ATOM 660 C CA . ALA A 1 81 ? 6.527 2.030 10.518 1.00 90.88 81 ALA A CA 1
ATOM 661 C C . ALA A 1 81 ? 5.170 1.413 10.138 1.00 90.88 81 ALA A C 1
ATOM 663 O O . ALA A 1 81 ? 4.531 1.842 9.178 1.00 90.88 81 ALA A O 1
ATOM 664 N N . VAL A 1 82 ? 4.713 0.417 10.904 1.00 85.38 82 VAL A N 1
ATOM 665 C CA . VAL A 1 82 ? 3.432 -0.274 10.675 1.00 85.38 82 VAL A CA 1
ATOM 666 C C . VAL 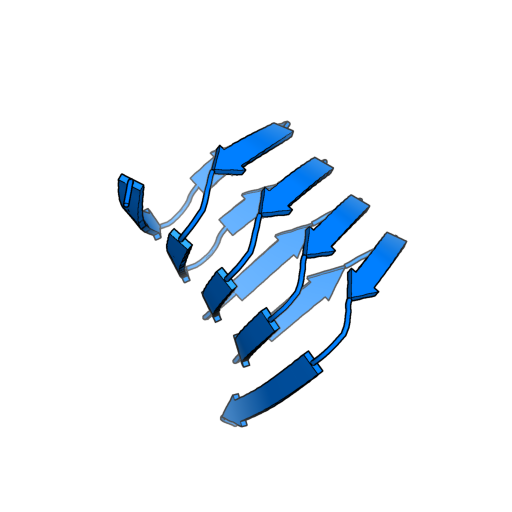A 1 82 ? 2.574 -0.219 11.931 1.00 85.38 82 VAL A C 1
ATOM 668 O O . VAL A 1 82 ? 3.024 -0.590 13.016 1.0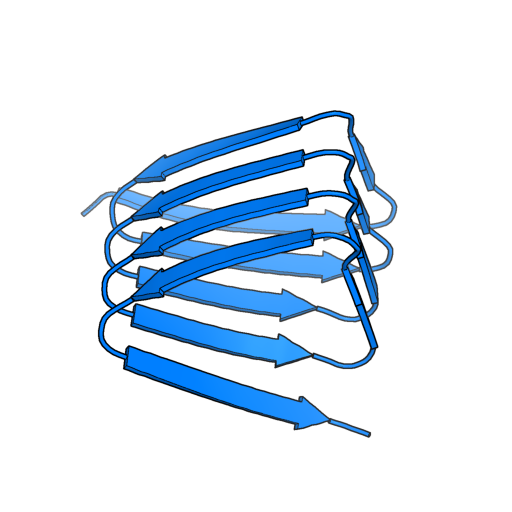0 85.38 82 VAL A O 1
ATOM 671 N N . TYR A 1 83 ? 1.321 0.191 11.756 1.00 86.56 83 TYR A N 1
ATOM 672 C CA . TYR A 1 83 ? 0.291 0.218 12.782 1.00 86.56 83 TYR A CA 1
ATOM 673 C C . TYR A 1 83 ? -0.880 -0.665 12.349 1.00 86.56 83 TYR A C 1
ATOM 675 O O . TYR A 1 83 ? -1.499 -0.446 11.307 1.00 86.56 83 TYR A O 1
ATOM 683 N N . LEU A 1 84 ? -1.172 -1.674 13.166 1.00 77.00 84 LEU A N 1
ATOM 684 C CA . LEU A 1 84 ? -2.307 -2.571 12.983 1.00 77.00 84 LEU A CA 1
ATOM 685 C C . LEU A 1 84 ? -3.397 -2.165 13.969 1.00 77.00 84 LEU A C 1
ATOM 687 O O . LEU A 1 84 ? -3.154 -2.107 15.176 1.00 77.00 84 LEU A O 1
ATOM 691 N N . THR A 1 85 ? -4.581 -1.866 13.449 1.00 73.00 85 THR A N 1
ATOM 692 C CA . THR A 1 85 ? -5.773 -1.588 14.256 1.00 73.00 85 THR A CA 1
ATOM 693 C C . THR A 1 85 ? -6.774 -2.715 14.040 1.00 73.00 85 THR A C 1
ATOM 695 O O . THR A 1 85 ? -7.232 -2.894 12.910 1.00 73.00 85 THR A O 1
ATOM 698 N N . GLU A 1 86 ? -7.050 -3.470 15.109 1.00 60.22 86 GLU A N 1
ATOM 699 C CA . GLU A 1 86 ? -8.069 -4.535 15.171 1.00 60.22 86 GLU A CA 1
ATOM 700 C C . GLU A 1 86 ? -9.501 -3.984 15.181 1.00 60.22 86 GLU A C 1
ATOM 702 O O . GLU A 1 86 ? -9.729 -2.926 15.817 1.00 60.22 86 GLU A O 1
#

pLDDT: mean 90.32, std 5.97, range [60.22, 95.31]